Protein AF-A0A3Q3ABI7-F1 (afdb_monomer_lite)

Organism: Kryptolebias marmoratus (NCBI:txid37003)

pLDDT: mean 88.78, std 13.72, range [37.97, 97.31]

Sequence (71 aa):
HHVNKEVHMKKEFFLRQSSCACSESFINLREVSARLRLPPGEYLIVPSTFEPSKEADFVLRVFTEKQSETR

Radius of gyration: 14.33 Å; chains: 1; bounding box: 42×29×32 Å

Secondary structure (DSSP, 8-state):
----------HHHHHHS--S---S----SS---------SS--------SSTT-----------SS-----

Foldseek 3Di:
DDDPDPDDDDPVCPVVDDDPDDFPDQDPDPDTDDDDDDDDDDDDDDDDHPDPPDDDDDDDDDDDPDDDDDD

InterPro domains:
  IPR022682 Peptidase C2, calpain, large subunit, domain III [PF01067] (3-63)
  IPR022683 Peptidase C2, calpain, domain III [SM00720] (2-71)
  IPR022684 Peptidase C2, calpain family [PTHR10183] (5-71)
  IPR036213 Calpain large subunit, domain III superfamily [SSF49758] (4-69)

Structure (mmCIF, N/CA/C/O backbone):
data_AF-A0A3Q3ABI7-F1
#
_entry.id   AF-A0A3Q3ABI7-F1
#
loop_
_atom_site.group_PDB
_atom_site.id
_atom_site.type_symbol
_atom_site.label_atom_id
_atom_site.label_alt_id
_atom_site.label_comp_id
_atom_site.label_asym_id
_atom_site.label_entity_id
_atom_site.label_seq_id
_atom_site.pdbx_PDB_ins_code
_atom_site.Cartn_x
_atom_site.Cartn_y
_atom_site.Cartn_z
_atom_site.occupancy
_atom_site.B_iso_or_equiv
_atom_site.auth_seq_id
_atom_site.auth_comp_id
_atom_site.auth_asym_id
_atom_site.auth_atom_id
_atom_site.pdbx_PDB_model_num
ATOM 1 N N . HIS A 1 1 ? -29.838 -3.090 0.823 1.00 37.97 1 HIS A N 1
ATOM 2 C CA . HIS A 1 1 ? -29.235 -3.002 -0.522 1.00 37.97 1 HIS A CA 1
ATOM 3 C C . HIS A 1 1 ? -27.923 -2.225 -0.426 1.00 37.97 1 HIS A C 1
ATOM 5 O O . HIS A 1 1 ? -27.935 -1.011 -0.570 1.00 37.97 1 HIS A O 1
ATOM 11 N N . HIS A 1 2 ? -26.808 -2.890 -0.107 1.00 46.72 2 HIS A N 1
ATOM 12 C CA . HIS A 1 2 ? -25.485 -2.257 -0.142 1.00 46.72 2 HIS A CA 1
ATOM 13 C C . HIS A 1 2 ? -24.894 -2.469 -1.532 1.00 46.72 2 HIS A C 1
ATOM 15 O O . HIS A 1 2 ? -24.555 -3.586 -1.910 1.00 46.72 2 HIS A O 1
ATOM 21 N N . VAL A 1 3 ? -24.869 -1.401 -2.325 1.00 44.84 3 VAL A N 1
ATOM 22 C CA . VAL A 1 3 ? -24.220 -1.394 -3.635 1.00 44.84 3 VAL A CA 1
ATOM 23 C C . VAL A 1 3 ? -22.716 -1.324 -3.390 1.00 44.84 3 VAL A C 1
ATOM 25 O O . VAL A 1 3 ? -22.240 -0.341 -2.825 1.00 44.84 3 VAL A O 1
ATOM 28 N N . ASN A 1 4 ? -21.986 -2.357 -3.816 1.00 49.4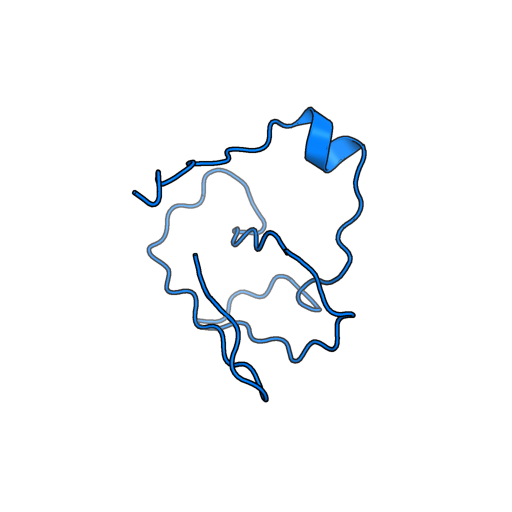4 4 ASN A N 1
ATOM 29 C CA . ASN A 1 4 ? -20.536 -2.312 -3.980 1.00 49.44 4 ASN A CA 1
ATOM 30 C C . ASN A 1 4 ? -20.200 -1.159 -4.935 1.00 49.44 4 ASN A C 1
ATOM 32 O O . ASN A 1 4 ? -20.387 -1.271 -6.145 1.00 49.44 4 ASN A O 1
ATOM 36 N N . LYS A 1 5 ? -19.768 -0.016 -4.396 1.00 58.34 5 LYS A N 1
ATOM 37 C CA . LYS A 1 5 ? -19.153 1.036 -5.204 1.00 58.34 5 LYS A CA 1
ATOM 38 C C . LYS A 1 5 ? -17.679 0.682 -5.320 1.00 58.34 5 LYS A C 1
ATOM 40 O O . LYS A 1 5 ? -16.911 0.976 -4.412 1.00 58.34 5 LYS A O 1
ATOM 45 N N . GLU A 1 6 ? -17.288 0.062 -6.426 1.00 63.91 6 GLU A N 1
ATOM 46 C CA . GLU A 1 6 ? -15.882 0.050 -6.821 1.00 63.91 6 GLU A CA 1
ATOM 47 C C . GLU A 1 6 ? -15.445 1.502 -7.046 1.00 63.91 6 GLU A C 1
ATOM 49 O O . GLU A 1 6 ? -15.854 2.160 -8.004 1.00 63.91 6 GLU A O 1
ATOM 54 N N . VAL A 1 7 ? -14.665 2.042 -6.110 1.00 80.88 7 VAL A N 1
ATOM 55 C CA . VAL A 1 7 ? -14.127 3.400 -6.204 1.00 80.88 7 VAL A CA 1
ATOM 56 C C . VAL A 1 7 ? -12.690 3.305 -6.698 1.00 80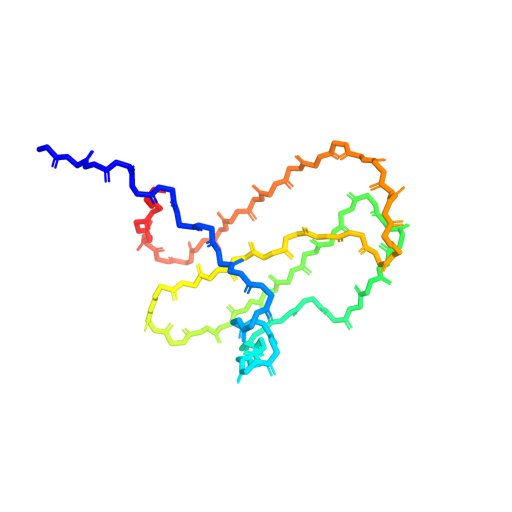.88 7 VAL A C 1
ATOM 58 O O . VAL A 1 7 ? -11.769 3.050 -5.928 1.00 80.88 7 VAL A O 1
ATOM 61 N N . HIS A 1 8 ? -12.495 3.525 -7.997 1.00 89.62 8 HIS A N 1
ATOM 62 C CA . HIS A 1 8 ? -11.169 3.665 -8.589 1.00 89.62 8 HIS A CA 1
ATOM 63 C C . HIS A 1 8 ? -10.790 5.148 -8.680 1.00 89.62 8 HIS A C 1
ATOM 65 O O . HIS A 1 8 ? -11.405 5.920 -9.422 1.00 89.62 8 HIS A O 1
ATOM 71 N N . MET A 1 9 ? -9.772 5.552 -7.920 1.00 93.06 9 MET A N 1
ATOM 72 C CA . MET A 1 9 ? -9.257 6.920 -7.957 1.00 93.06 9 MET A CA 1
ATOM 73 C C . MET A 1 9 ? -8.335 7.115 -9.163 1.00 93.06 9 MET A C 1
ATOM 75 O O . MET A 1 9 ? -7.429 6.322 -9.400 1.00 93.06 9 MET A O 1
ATOM 79 N N . LYS A 1 10 ? -8.545 8.199 -9.914 1.00 94.69 10 LYS A N 1
ATOM 80 C CA . LYS A 1 10 ? -7.692 8.562 -11.055 1.00 94.69 10 LYS A CA 1
ATOM 81 C C . LYS A 1 10 ? -6.376 9.198 -10.598 1.00 94.69 10 LYS A C 1
ATOM 83 O O . LYS A 1 10 ? -6.258 9.666 -9.467 1.00 94.69 10 LYS A O 1
ATOM 88 N N . LYS A 1 11 ? -5.403 9.289 -11.509 1.00 95.25 11 LYS A N 1
ATOM 89 C CA . LYS A 1 11 ? -4.077 9.895 -11.282 1.00 95.25 11 LYS A CA 1
ATOM 90 C C . LYS A 1 11 ? -4.145 11.268 -10.604 1.00 95.25 11 LYS A C 1
ATOM 92 O O . LYS A 1 11 ? -3.338 11.562 -9.726 1.00 95.25 11 LYS A O 1
ATOM 97 N N . GLU A 1 12 ? -5.109 12.102 -10.984 1.00 96.81 12 GLU A N 1
ATOM 98 C CA . GLU A 1 12 ? -5.255 13.468 -10.473 1.00 96.81 12 GLU A CA 1
ATOM 99 C C . GLU A 1 12 ? -5.509 13.508 -8.962 1.00 96.81 12 GLU A C 1
ATOM 101 O O . GLU A 1 12 ? -5.132 14.484 -8.317 1.00 96.81 12 GLU A O 1
ATOM 106 N N . PHE A 1 13 ? -6.114 12.458 -8.395 1.00 95.50 13 PHE A N 1
ATOM 107 C CA . PHE A 1 13 ? -6.310 12.326 -6.954 1.00 95.50 13 PHE A CA 1
ATOM 108 C C . PHE A 1 13 ? -4.961 12.242 -6.229 1.00 95.50 13 PHE A C 1
ATOM 110 O O . PHE A 1 13 ? -4.686 13.048 -5.344 1.00 95.50 13 PHE A O 1
ATOM 117 N N . PHE A 1 14 ? -4.083 11.335 -6.666 1.00 95.50 14 PHE A N 1
ATOM 118 C CA . PHE A 1 14 ? -2.780 11.087 -6.035 1.00 95.50 14 PHE A CA 1
ATOM 119 C C . PHE A 1 14 ? -1.769 12.220 -6.247 1.00 95.50 14 PHE A C 1
ATOM 121 O O . PHE A 1 14 ? -0.854 12.384 -5.451 1.00 95.50 14 PHE A O 1
ATOM 128 N N . LEU A 1 15 ? -1.937 13.033 -7.296 1.00 96.44 15 LEU A N 1
ATOM 129 C CA . LEU A 1 15 ? -1.128 14.241 -7.495 1.00 96.44 15 LEU A CA 1
ATOM 130 C C . LEU A 1 15 ? -1.511 15.386 -6.546 1.00 96.44 15 LEU A C 1
ATOM 132 O O . LEU A 1 15 ? -0.717 16.303 -6.350 1.00 96.44 15 LEU A O 1
ATOM 136 N N . ARG A 1 16 ? -2.737 15.374 -6.010 1.00 96.19 16 ARG A N 1
ATOM 137 C CA . ARG A 1 16 ? -3.281 16.451 -5.166 1.00 96.19 16 ARG A CA 1
ATOM 138 C C . ARG A 1 16 ? -3.340 16.080 -3.691 1.00 96.19 16 ARG A C 1
ATOM 140 O O . ARG A 1 16 ? -3.306 16.978 -2.857 1.00 96.19 16 ARG A O 1
ATOM 147 N N . GLN A 1 17 ? -3.455 14.792 -3.381 1.00 94.75 17 GLN A N 1
ATOM 148 C CA . GLN A 1 17 ? -3.561 14.283 -2.022 1.00 94.75 17 GLN A CA 1
ATOM 149 C C . GLN A 1 17 ? -2.276 13.564 -1.615 1.00 94.75 17 GLN A C 1
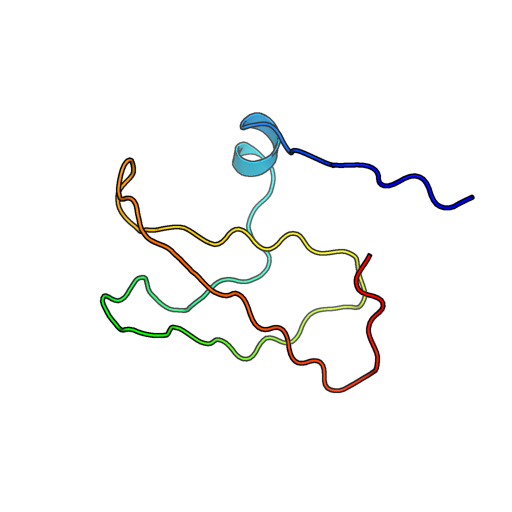ATOM 151 O O . GLN A 1 17 ? -1.873 12.596 -2.259 1.00 94.75 17 GLN A O 1
ATOM 156 N N . SER A 1 18 ? -1.662 14.005 -0.518 1.00 94.44 18 SER A N 1
ATOM 157 C CA . SER A 1 18 ? -0.530 13.299 0.078 1.00 94.44 18 SER A CA 1
ATOM 158 C C . SER A 1 18 ? -1.006 12.081 0.871 1.00 94.44 18 SER A C 1
ATOM 160 O O . SER A 1 18 ? -2.093 12.064 1.453 1.00 94.44 18 SER A O 1
ATOM 162 N N . SER A 1 19 ? -0.178 11.037 0.917 1.00 94.25 19 SER A N 1
ATOM 163 C CA . SER A 1 19 ? -0.430 9.896 1.795 1.00 94.25 19 SER A CA 1
ATOM 164 C C . SER A 1 19 ? -0.385 10.339 3.258 1.00 94.25 19 SER A C 1
ATOM 166 O O . SER A 1 19 ? 0.596 10.947 3.686 1.00 94.25 19 SER A O 1
ATOM 168 N N . CYS A 1 20 ? -1.399 9.984 4.049 1.00 95.56 20 CYS A N 1
ATOM 169 C CA . CYS A 1 20 ? -1.395 10.237 5.494 1.00 95.56 20 CYS A CA 1
ATOM 170 C C . CYS A 1 20 ? -0.521 9.245 6.281 1.00 95.56 20 CYS A C 1
ATOM 172 O O . CYS A 1 20 ? -0.199 9.497 7.439 1.00 95.56 20 CYS A O 1
ATOM 174 N N . ALA A 1 21 ? -0.169 8.112 5.668 1.00 95.31 21 ALA A N 1
ATOM 175 C CA . ALA A 1 21 ? 0.750 7.109 6.190 1.00 95.31 21 ALA A CA 1
ATOM 176 C C . ALA A 1 21 ? 1.286 6.229 5.050 1.00 95.31 21 ALA A C 1
ATOM 178 O O . ALA A 1 21 ? 0.628 6.071 4.021 1.00 95.31 21 ALA A O 1
ATOM 179 N N . CYS A 1 22 ? 2.458 5.635 5.255 1.00 93.00 22 CYS A N 1
ATOM 180 C CA . CYS A 1 22 ? 3.081 4.668 4.355 1.00 93.00 22 CYS A CA 1
ATOM 181 C C . CYS A 1 22 ? 3.992 3.713 5.147 1.00 93.00 22 CYS A C 1
ATOM 183 O O . CYS A 1 22 ? 4.235 3.916 6.339 1.00 93.00 22 CYS A O 1
ATOM 185 N N . SER A 1 23 ? 4.489 2.661 4.494 1.00 90.56 23 SER A N 1
ATOM 186 C CA . SER A 1 23 ? 5.618 1.879 5.007 1.00 90.56 23 SER A CA 1
ATOM 187 C C . SER A 1 23 ? 6.897 2.718 5.013 1.00 90.56 23 SER A C 1
ATOM 189 O O . SER A 1 23 ? 7.086 3.550 4.130 1.00 90.56 23 SER A O 1
ATOM 191 N N . GLU A 1 24 ? 7.808 2.452 5.951 1.00 86.50 24 GLU A N 1
ATOM 192 C CA . GLU A 1 24 ? 9.058 3.215 6.095 1.00 86.50 24 GLU A CA 1
ATOM 193 C C . GLU A 1 24 ? 9.954 3.163 4.848 1.00 86.50 24 GLU A C 1
ATOM 195 O O . GLU A 1 24 ? 10.629 4.137 4.522 1.00 86.50 24 GLU A O 1
ATOM 200 N N . SER A 1 25 ? 9.991 2.031 4.142 1.00 89.69 25 SER A N 1
ATOM 201 C CA . SER A 1 25 ? 10.807 1.848 2.938 1.00 89.69 25 SER A CA 1
ATOM 202 C C . SER A 1 2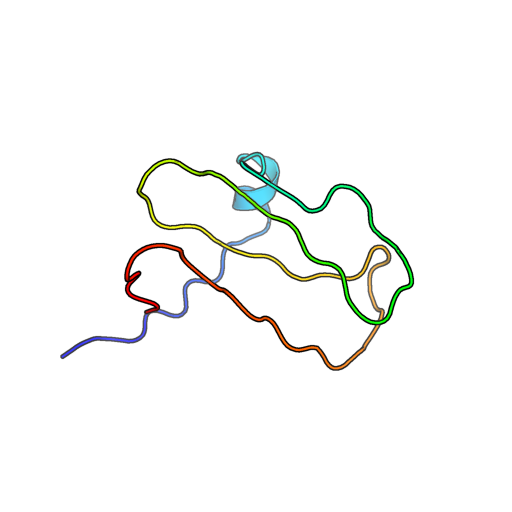5 ? 10.228 0.769 2.0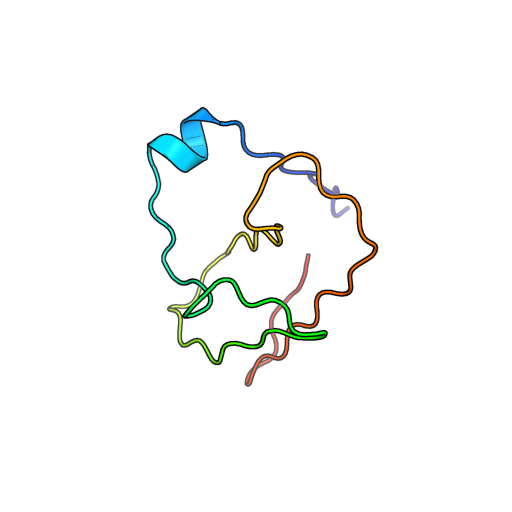30 1.00 89.69 25 SER A C 1
ATOM 204 O O . SER A 1 25 ? 9.605 -0.184 2.500 1.00 89.69 25 SER A O 1
ATOM 206 N N . PHE A 1 26 ? 10.483 0.894 0.727 1.00 89.69 26 PHE A N 1
ATOM 207 C CA . PHE A 1 26 ? 10.336 -0.223 -0.202 1.00 89.69 26 PHE A CA 1
ATOM 208 C C . PHE A 1 26 ? 11.533 -1.153 -0.021 1.00 89.69 26 PHE A C 1
ATOM 210 O O . PHE A 1 26 ? 12.672 -0.758 -0.263 1.00 89.69 26 PHE A O 1
ATOM 217 N N . ILE A 1 27 ? 11.278 -2.382 0.419 1.00 91.62 27 ILE A N 1
ATOM 218 C CA . ILE A 1 27 ? 12.316 -3.380 0.679 1.00 91.62 27 ILE A CA 1
ATOM 219 C C . ILE A 1 27 ? 11.961 -4.687 -0.018 1.00 91.62 27 ILE A C 1
ATOM 221 O O . ILE A 1 27 ? 10.797 -5.078 -0.070 1.00 91.62 27 ILE A O 1
ATOM 225 N N . ASN A 1 28 ? 12.973 -5.377 -0.542 1.00 90.75 28 ASN A N 1
ATOM 226 C CA . ASN A 1 28 ? 12.798 -6.669 -1.200 1.00 90.75 28 ASN A CA 1
ATOM 227 C C . ASN A 1 28 ? 12.764 -7.803 -0.165 1.00 90.75 28 ASN A C 1
ATOM 229 O O . ASN A 1 28 ? 13.652 -8.653 -0.110 1.00 90.75 28 ASN A O 1
ATOM 233 N N . LEU A 1 29 ? 11.762 -7.757 0.712 1.00 93.19 29 LEU A N 1
ATOM 234 C CA . LEU A 1 29 ? 11.434 -8.829 1.643 1.00 93.19 29 LEU A CA 1
ATOM 235 C C . LEU A 1 29 ? 10.109 -9.466 1.235 1.00 93.19 29 LEU A C 1
ATOM 237 O O . LEU A 1 29 ? 9.272 -8.842 0.588 1.00 93.19 29 LEU A O 1
ATOM 241 N N . ARG A 1 30 ? 9.892 -10.707 1.679 1.00 95.00 30 ARG A N 1
ATOM 242 C CA . ARG A 1 30 ? 8.625 -11.424 1.473 1.00 95.00 30 ARG A CA 1
ATOM 243 C C . ARG A 1 30 ? 7.416 -10.674 2.045 1.00 95.00 30 ARG A C 1
ATOM 245 O O . ARG A 1 30 ? 6.312 -10.821 1.536 1.00 95.00 30 ARG A O 1
ATOM 252 N N . GLU A 1 31 ? 7.617 -9.924 3.123 1.00 95.69 31 GLU A N 1
ATOM 253 C CA . GLU A 1 31 ? 6.573 -9.181 3.819 1.00 95.69 31 GLU A CA 1
ATOM 254 C C . GLU A 1 31 ? 7.108 -7.827 4.278 1.00 95.69 31 GLU A C 1
ATOM 256 O O . GLU A 1 31 ? 8.230 -7.727 4.776 1.00 95.69 31 GLU A O 1
ATOM 261 N N . VAL A 1 32 ? 6.267 -6.802 4.146 1.00 95.38 32 VAL A N 1
ATOM 262 C CA . VAL A 1 32 ? 6.463 -5.482 4.746 1.00 95.38 32 VAL A CA 1
ATOM 263 C C . VAL A 1 32 ? 5.237 -5.179 5.595 1.00 95.38 32 VAL A C 1
ATOM 265 O O . VAL A 1 32 ? 4.105 -5.290 5.126 1.00 95.38 32 VAL A O 1
ATOM 268 N N . SER A 1 33 ? 5.459 -4.793 6.848 1.00 94.81 33 SER A N 1
ATOM 269 C CA . SER A 1 33 ? 4.400 -4.460 7.800 1.00 94.81 33 SER A CA 1
ATOM 270 C C . SER A 1 33 ? 4.637 -3.079 8.397 1.00 94.81 33 SER A C 1
ATOM 272 O O . SER A 1 33 ? 5.781 -2.721 8.665 1.00 94.81 33 SER A O 1
ATOM 274 N N . ALA A 1 34 ? 3.567 -2.340 8.676 1.00 94.75 34 ALA A N 1
ATOM 275 C CA . ALA A 1 34 ? 3.631 -1.075 9.399 1.00 94.75 34 ALA A CA 1
ATOM 276 C C . ALA A 1 34 ? 2.564 -1.045 10.498 1.00 94.75 34 ALA A C 1
ATOM 278 O O . ALA A 1 34 ? 1.426 -1.466 10.281 1.00 94.75 34 ALA A O 1
ATOM 279 N N . ARG A 1 35 ? 2.920 -0.523 11.677 1.00 95.25 35 ARG A N 1
ATOM 280 C CA . ARG A 1 35 ? 1.960 -0.208 12.740 1.00 95.25 35 ARG A CA 1
ATOM 281 C C . ARG A 1 35 ? 1.625 1.275 12.653 1.00 95.25 35 ARG A C 1
ATOM 28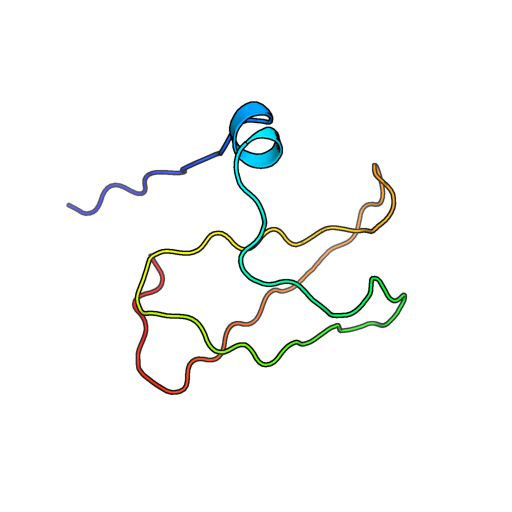3 O O . ARG A 1 35 ? 2.481 2.120 12.888 1.00 95.25 35 ARG A O 1
ATOM 290 N N . LEU A 1 36 ? 0.377 1.576 12.317 1.00 94.75 36 LEU A N 1
ATOM 291 C CA . LEU A 1 36 ? -0.090 2.936 12.067 1.00 94.75 36 LEU A CA 1
ATOM 292 C C . LEU A 1 36 ? -1.100 3.359 13.133 1.00 94.75 36 LEU A C 1
ATOM 294 O O . LEU A 1 36 ? -1.892 2.546 13.610 1.00 94.75 36 LEU A O 1
ATOM 298 N N . ARG A 1 37 ? -1.105 4.649 13.470 1.00 94.94 37 ARG A N 1
ATOM 299 C CA . ARG A 1 37 ? -2.147 5.277 14.286 1.00 94.94 37 ARG A CA 1
ATOM 300 C C . ARG A 1 37 ? -2.749 6.422 13.490 1.00 94.94 37 ARG A C 1
ATOM 302 O O . ARG A 1 37 ? -2.088 7.429 13.261 1.00 94.94 37 ARG A O 1
ATOM 309 N N . LEU A 1 38 ? -3.998 6.254 13.082 1.00 95.00 38 LEU A N 1
ATOM 310 C CA . LEU A 1 38 ? -4.728 7.220 12.272 1.00 95.00 38 LEU A CA 1
ATOM 311 C C . LEU A 1 38 ? -5.952 7.734 13.043 1.00 95.00 38 LEU A C 1
ATOM 313 O O . LEU A 1 38 ? -6.476 7.016 13.902 1.00 95.00 38 LEU A O 1
ATOM 317 N N . PRO A 1 39 ? -6.412 8.967 12.772 1.00 95.25 39 PRO A N 1
ATOM 318 C CA . PRO A 1 39 ? -7.741 9.402 13.187 1.00 95.25 39 PRO A CA 1
ATOM 319 C C . PRO A 1 39 ? -8.841 8.461 12.650 1.00 95.25 39 PRO A C 1
ATOM 321 O O . PRO A 1 39 ? -8.608 7.716 11.702 1.00 95.25 39 PRO A O 1
ATOM 324 N N . PRO A 1 40 ? -10.056 8.462 13.219 1.00 93.56 40 PRO A N 1
ATOM 325 C CA . PRO A 1 40 ? -11.185 7.763 12.607 1.00 93.56 40 PRO A CA 1
ATOM 326 C C . PRO A 1 40 ? -11.497 8.326 11.209 1.00 93.56 40 PRO A C 1
ATOM 328 O O . PRO A 1 40 ? -11.597 9.542 11.047 1.00 93.56 40 PRO A O 1
ATOM 331 N N . GLY A 1 41 ? -11.677 7.456 10.213 1.00 91.75 41 GLY A N 1
ATOM 332 C CA . GLY A 1 41 ? -11.977 7.857 8.837 1.00 91.75 41 GLY A CA 1
ATOM 333 C C . GLY A 1 41 ? -11.951 6.691 7.846 1.00 91.75 41 GLY A C 1
ATOM 334 O O . GLY A 1 41 ? -11.624 5.563 8.211 1.00 91.75 41 GLY A O 1
ATOM 335 N N . GLU A 1 42 ? -12.296 6.977 6.590 1.00 91.25 42 GLU A N 1
ATOM 336 C CA . GLU A 1 42 ? -12.145 6.045 5.467 1.00 91.25 42 GLU A CA 1
ATOM 337 C C . GLU A 1 42 ? -10.776 6.263 4.804 1.00 91.25 42 GLU A C 1
ATOM 339 O O . GLU A 1 42 ? -10.407 7.392 4.470 1.00 91.25 42 GLU A O 1
ATOM 344 N N . TYR A 1 43 ? -10.021 5.182 4.607 1.00 92.31 43 TYR A N 1
ATOM 345 C CA . TYR A 1 43 ? -8.659 5.223 4.075 1.00 92.31 43 TYR A CA 1
ATOM 346 C C . TYR A 1 43 ? -8.517 4.330 2.844 1.00 92.31 43 TYR A C 1
ATOM 348 O O . TYR A 1 43 ? -9.116 3.260 2.769 1.00 92.31 43 TYR A O 1
ATOM 356 N N . LEU A 1 44 ? -7.675 4.759 1.900 1.00 93.19 44 LEU A N 1
ATOM 357 C CA . LEU A 1 44 ? -7.280 3.973 0.734 1.00 93.19 44 LEU A CA 1
ATOM 358 C C . LEU A 1 44 ? -5.870 3.415 0.951 1.00 93.19 44 LEU A C 1
ATOM 360 O O . LEU A 1 44 ? -4.928 4.181 1.151 1.00 93.19 44 LEU A O 1
ATOM 364 N N . ILE A 1 45 ? -5.723 2.092 0.878 1.00 93.75 45 ILE A N 1
ATOM 365 C CA . ILE A 1 45 ? -4.419 1.420 0.898 1.00 93.75 45 ILE A CA 1
ATOM 366 C C . ILE A 1 45 ? -4.032 1.098 -0.547 1.00 93.75 45 ILE A C 1
ATOM 368 O O . ILE A 1 45 ? -4.790 0.437 -1.252 1.00 93.75 45 ILE A O 1
ATOM 372 N N . VAL A 1 46 ? -2.851 1.546 -0.979 1.00 95.19 46 VAL A N 1
ATOM 373 C CA . VAL A 1 46 ? -2.308 1.266 -2.318 1.00 95.19 46 VAL A CA 1
ATOM 374 C C . VAL A 1 46 ? -1.067 0.373 -2.187 1.00 95.19 46 VAL A C 1
ATOM 376 O O . VAL A 1 46 ? 0.032 0.892 -1.985 1.00 95.19 46 VAL A O 1
ATOM 379 N N . PRO A 1 47 ? -1.205 -0.965 -2.258 1.00 95.69 47 PRO A N 1
ATOM 380 C CA . PRO A 1 47 ? -0.055 -1.862 -2.337 1.00 95.69 47 PRO A CA 1
ATOM 381 C C . PRO A 1 47 ? 0.602 -1.746 -3.721 1.00 95.69 47 PRO A C 1
ATOM 383 O O . PRO A 1 47 ? -0.085 -1.733 -4.740 1.00 95.69 47 PRO A O 1
ATOM 386 N N . SER A 1 48 ? 1.930 -1.636 -3.768 1.00 95.88 48 SER A N 1
ATOM 387 C CA . SER A 1 48 ? 2.683 -1.528 -5.024 1.00 95.88 48 SER A CA 1
ATOM 388 C C . SER A 1 48 ? 4.119 -2.025 -4.871 1.00 95.88 48 SER A C 1
ATOM 390 O O . SER A 1 48 ? 4.654 -2.099 -3.764 1.00 95.88 48 SER A O 1
ATOM 392 N N . THR A 1 49 ? 4.748 -2.357 -5.994 1.00 96.19 49 THR A N 1
ATOM 393 C CA . THR A 1 49 ? 6.202 -2.494 -6.102 1.00 96.19 49 THR A CA 1
ATOM 394 C C . THR A 1 49 ? 6.849 -1.122 -6.271 1.00 96.19 49 THR A C 1
ATOM 396 O O . THR A 1 49 ? 6.193 -0.162 -6.669 1.00 96.19 49 THR A O 1
ATOM 399 N N . PHE A 1 50 ? 8.151 -1.024 -5.990 1.00 95.06 50 PHE A N 1
ATOM 400 C CA . PHE A 1 50 ? 8.883 0.231 -6.183 1.00 95.06 50 PHE A CA 1
ATOM 401 C C . PHE A 1 50 ? 8.962 0.624 -7.664 1.00 95.06 50 PHE A C 1
ATOM 403 O O . PHE A 1 50 ? 8.641 1.747 -8.043 1.00 95.06 50 PHE A O 1
ATOM 410 N N . GLU A 1 51 ? 9.378 -0.322 -8.508 1.00 97.06 51 GLU A N 1
ATOM 411 C CA . GLU A 1 51 ? 9.419 -0.131 -9.955 1.00 97.06 51 GLU A CA 1
ATOM 412 C C . GLU A 1 51 ? 8.062 -0.477 -10.581 1.00 97.06 51 GLU A C 1
ATOM 414 O O . GLU A 1 51 ? 7.423 -1.448 -10.154 1.00 97.06 51 GLU A O 1
ATOM 419 N N . PRO A 1 52 ? 7.632 0.264 -11.617 1.00 96.50 52 PRO A N 1
ATOM 420 C CA . PRO A 1 52 ? 6.460 -0.105 -12.396 1.00 96.50 52 PRO A CA 1
ATOM 421 C C . PRO A 1 52 ? 6.696 -1.413 -13.165 1.00 96.50 52 PRO A C 1
ATOM 423 O O . PRO A 1 52 ? 7.833 -1.835 -13.389 1.00 96.50 52 PRO A O 1
ATOM 426 N N . SER A 1 53 ? 5.601 -2.029 -13.613 1.00 96.88 53 SER A N 1
ATOM 427 C CA . SER A 1 53 ? 5.623 -3.226 -14.468 1.00 96.88 53 SER A CA 1
ATOM 428 C C . SER A 1 53 ? 6.315 -4.445 -13.842 1.00 96.88 53 SER A C 1
ATOM 430 O O . SER A 1 53 ? 6.858 -5.289 -14.554 1.00 96.88 53 SER A O 1
ATOM 432 N N . LYS A 1 54 ? 6.310 -4.546 -12.509 1.00 96.44 54 LYS A N 1
ATOM 433 C CA . LYS A 1 54 ? 6.692 -5.764 -11.789 1.00 96.44 54 LYS A CA 1
ATOM 434 C C . LYS A 1 54 ? 5.433 -6.512 -11.388 1.00 96.44 54 LYS A C 1
ATOM 436 O O . LYS A 1 54 ? 4.614 -5.996 -10.634 1.00 96.44 54 LYS A O 1
ATOM 441 N N . GLU A 1 55 ? 5.295 -7.721 -11.904 1.00 95.69 55 GLU A N 1
ATOM 442 C CA . GLU A 1 55 ? 4.166 -8.593 -11.606 1.00 95.69 55 GLU A CA 1
ATOM 443 C C . GLU A 1 55 ? 4.505 -9.503 -10.426 1.00 95.69 55 GLU A C 1
ATOM 445 O O . GLU A 1 55 ? 5.604 -10.056 -10.347 1.00 95.69 55 GLU A O 1
ATOM 450 N N . ALA A 1 56 ? 3.561 -9.636 -9.501 1.00 92.50 56 ALA A N 1
ATOM 451 C CA . ALA A 1 56 ? 3.630 -10.567 -8.388 1.00 92.50 56 ALA A CA 1
ATOM 452 C C . ALA A 1 56 ? 2.233 -10.757 -7.793 1.00 92.50 56 ALA A C 1
ATOM 454 O O . ALA A 1 56 ? 1.438 -9.816 -7.740 1.00 92.50 56 ALA A O 1
ATOM 455 N N . ASP A 1 57 ? 1.975 -11.951 -7.272 1.00 97.31 57 ASP A N 1
ATOM 456 C CA . ASP A 1 57 ? 0.847 -12.167 -6.375 1.00 97.31 57 ASP A CA 1
ATOM 457 C C . ASP A 1 57 ? 1.149 -11.555 -5.004 1.00 97.31 57 ASP A C 1
ATOM 459 O O . ASP A 1 57 ? 2.285 -11.594 -4.518 1.00 97.31 57 ASP A O 1
ATOM 463 N N . PHE A 1 58 ? 0.127 -11.012 -4.344 1.00 96.94 58 PHE A N 1
ATOM 464 C CA . PHE A 1 58 ? 0.269 -10.450 -3.005 1.00 96.94 58 PHE A CA 1
ATOM 465 C C . PHE A 1 58 ? -0.951 -10.739 -2.131 1.00 96.94 58 PHE A C 1
ATOM 467 O O . PHE A 1 58 ? -2.051 -11.008 -2.610 1.00 96.94 58 PHE A O 1
ATOM 474 N N . VAL A 1 59 ? -0.748 -10.645 -0.818 1.00 97.19 59 VAL A N 1
ATOM 475 C CA . VAL A 1 59 ? -1.815 -10.716 0.181 1.00 97.19 59 VAL A CA 1
ATOM 476 C C . VAL A 1 59 ? -1.705 -9.496 1.082 1.00 97.19 59 VAL A C 1
ATOM 478 O O . VAL A 1 59 ? -0.662 -9.263 1.691 1.00 97.19 59 VAL A O 1
ATOM 481 N N . LEU A 1 60 ? -2.792 -8.735 1.197 1.00 95.81 60 LEU A N 1
ATOM 482 C CA . LEU A 1 60 ? -2.903 -7.637 2.152 1.00 95.81 60 LEU A CA 1
ATOM 483 C C . LEU A 1 60 ? -3.650 -8.121 3.399 1.00 95.81 60 LEU A C 1
ATOM 485 O O . LEU A 1 60 ? -4.770 -8.617 3.305 1.00 95.81 60 LEU A O 1
ATOM 489 N N . ARG A 1 61 ? -3.039 -7.960 4.575 1.00 95.81 61 ARG A N 1
ATOM 490 C CA . ARG A 1 61 ? -3.661 -8.259 5.873 1.00 95.81 61 ARG A CA 1
ATOM 491 C C . ARG A 1 61 ? -3.786 -6.971 6.676 1.00 95.81 61 ARG A C 1
ATOM 493 O O . ARG A 1 61 ? -2.800 -6.258 6.842 1.00 95.81 61 ARG A O 1
ATOM 500 N N . VAL A 1 62 ? -4.982 -6.695 7.188 1.00 94.50 62 VAL A N 1
ATOM 501 C CA . VAL A 1 62 ? -5.263 -5.525 8.029 1.00 94.50 62 VAL A CA 1
ATOM 502 C C . VAL A 1 62 ? -5.729 -6.011 9.393 1.00 94.50 62 VAL A C 1
ATOM 504 O O . VAL A 1 62 ? -6.691 -6.767 9.493 1.00 94.50 62 VAL A O 1
ATOM 507 N N . PHE A 1 63 ? -5.040 -5.569 10.443 1.00 94.38 63 PHE A N 1
ATOM 508 C CA . PHE A 1 63 ? -5.396 -5.849 11.830 1.00 94.38 63 PHE A CA 1
ATOM 509 C C . PHE A 1 63 ? -5.681 -4.527 12.533 1.00 94.38 63 PHE A C 1
ATOM 511 O O . PHE A 1 63 ? -4.844 -3.624 12.517 1.00 94.38 63 PHE A O 1
ATOM 518 N N . THR A 1 64 ? -6.851 -4.411 13.153 1.00 94.31 64 THR A N 1
ATOM 519 C CA . THR A 1 64 ? -7.267 -3.214 13.886 1.00 94.31 64 THR A CA 1
ATOM 520 C C . THR A 1 64 ? -7.462 -3.549 15.361 1.00 94.31 64 THR A C 1
ATOM 522 O O . THR A 1 64 ? -7.971 -4.610 15.708 1.00 94.31 64 THR A O 1
ATOM 525 N N . GLU A 1 65 ? -7.055 -2.643 16.255 1.00 93.50 65 GLU A N 1
ATOM 526 C CA . GLU A 1 65 ? -7.227 -2.836 17.707 1.00 93.50 65 GLU A CA 1
ATOM 527 C C . GLU A 1 65 ? -8.703 -2.802 18.128 1.00 93.50 65 GLU A C 1
ATOM 529 O O . GLU A 1 65 ? -9.094 -3.424 19.112 1.00 93.50 65 GLU A O 1
ATOM 534 N N . LYS A 1 66 ? -9.528 -2.070 17.376 1.00 87.75 66 LYS A N 1
ATOM 535 C CA . LYS A 1 66 ? -10.984 -2.013 17.525 1.00 87.75 66 LYS A CA 1
ATOM 536 C C . LYS A 1 66 ? -11.635 -2.546 16.260 1.00 87.75 66 LYS A C 1
ATOM 538 O O . LYS A 1 66 ? -11.021 -2.504 15.195 1.00 87.75 66 LYS A O 1
ATOM 543 N N . GLN A 1 67 ? -12.877 -3.010 16.366 1.00 82.44 67 GLN A N 1
ATOM 544 C CA . GLN A 1 67 ? -13.640 -3.422 15.194 1.00 82.44 67 GLN A CA 1
ATOM 545 C C . GLN A 1 67 ? -13.716 -2.261 14.196 1.00 82.44 67 GLN A C 1
ATOM 547 O O . GLN A 1 67 ? -14.096 -1.147 14.553 1.00 82.44 67 GLN A O 1
ATOM 552 N N . SER A 1 68 ? -13.314 -2.537 12.961 1.00 81.19 68 SER A N 1
ATOM 553 C CA . SER A 1 68 ? -13.459 -1.638 11.826 1.00 81.19 68 SER A CA 1
ATOM 554 C C . SER A 1 68 ? -14.344 -2.337 10.812 1.00 81.19 68 SER A C 1
ATOM 556 O O . SER A 1 68 ? -14.152 -3.522 10.542 1.00 81.19 68 SER A O 1
ATOM 558 N N . GLU A 1 69 ? -15.305 -1.617 10.248 1.00 76.06 69 GLU A N 1
ATOM 559 C CA . GLU A 1 69 ? -16.067 -2.126 9.116 1.00 76.06 69 GLU A CA 1
ATOM 560 C C . GLU A 1 69 ? -15.170 -2.063 7.879 1.00 76.06 69 GLU A C 1
ATOM 562 O O . GLU A 1 69 ? -14.780 -0.987 7.427 1.00 76.06 69 GLU A O 1
ATOM 567 N N . THR A 1 70 ? -14.789 -3.224 7.357 1.00 64.88 70 THR A N 1
ATOM 568 C CA . THR A 1 70 ? -14.265 -3.333 5.996 1.00 64.88 70 THR A CA 1
ATOM 569 C C . THR A 1 70 ? -15.467 -3.416 5.065 1.00 64.88 70 THR A C 1
ATOM 571 O O . THR A 1 70 ? -16.271 -4.340 5.207 1.00 64.88 70 THR A O 1
ATOM 574 N N . ARG A 1 71 ? -15.622 -2.428 4.177 1.00 56.94 71 ARG A N 1
ATOM 575 C CA . ARG A 1 71 ? -16.611 -2.490 3.093 1.00 56.94 71 ARG A CA 1
ATOM 576 C C . ARG A 1 71 ? -16.229 -3.533 2.056 1.00 56.94 71 ARG A C 1
ATOM 578 O O . ARG A 1 71 ? -15.012 -3.680 1.812 1.00 56.94 71 ARG A O 1
#